Protein AF-A0A6V8DLR1-F1 (afdb_monomer_lite)

pLDDT: mean 79.55, std 12.53, range [55.44, 95.0]

Structure (mmCIF, N/CA/C/O backbone):
data_AF-A0A6V8DLR1-F1
#
_entry.id   AF-A0A6V8DLR1-F1
#
loop_
_atom_site.group_PDB
_atom_site.id
_atom_site.type_symbol
_atom_site.label_atom_id
_atom_site.label_alt_id
_atom_site.label_comp_id
_atom_site.label_asym_id
_atom_site.label_entity_id
_atom_site.label_seq_id
_atom_site.pdbx_PDB_ins_code
_atom_site.Cartn_x
_atom_site.Cartn_y
_atom_site.Cartn_z
_atom_site.occupancy
_atom_site.B_iso_or_equiv
_atom_site.auth_seq_id
_atom_site.auth_comp_id
_atom_site.auth_asym_id
_atom_site.auth_atom_id
_atom_site.pdbx_PDB_model_num
ATOM 1 N N . GLU A 1 1 ? 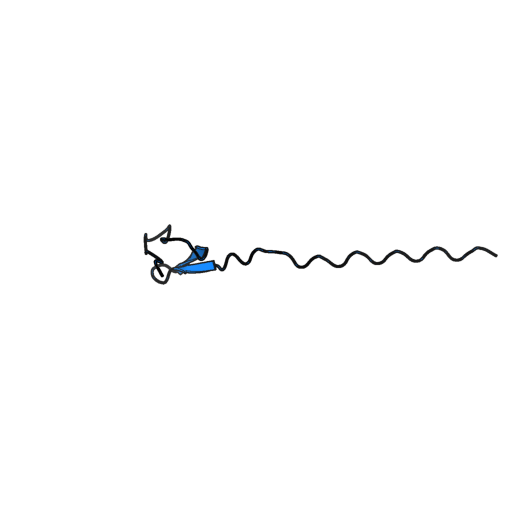50.336 -31.780 -22.716 1.00 63.31 1 GLU A N 1
ATOM 2 C CA . GLU A 1 1 ? 50.012 -30.768 -21.689 1.00 63.31 1 GLU A CA 1
ATOM 3 C C . GLU A 1 1 ? 48.534 -30.893 -21.353 1.00 63.31 1 GLU A C 1
ATOM 5 O O . GLU A 1 1 ? 47.783 -31.195 -22.275 1.00 63.31 1 GLU A O 1
ATOM 10 N N . PRO A 1 2 ? 48.116 -30.776 -20.083 1.00 69.19 2 PRO A N 1
ATOM 11 C CA . PRO A 1 2 ? 46.697 -30.760 -19.754 1.00 69.19 2 PRO A CA 1
ATOM 12 C C . PRO A 1 2 ? 46.079 -29.437 -20.222 1.00 69.19 2 PRO A C 1
ATOM 14 O O . PRO A 1 2 ? 46.636 -28.368 -19.968 1.00 69.19 2 PRO A O 1
ATOM 17 N N . GLU A 1 3 ? 44.956 -29.514 -20.934 1.00 68.31 3 GLU A N 1
ATOM 18 C CA . GLU A 1 3 ? 44.173 -28.333 -21.300 1.00 68.31 3 GLU A CA 1
ATOM 19 C C . GLU A 1 3 ? 43.617 -27.652 -20.038 1.00 68.31 3 GLU A C 1
ATOM 21 O O . GLU A 1 3 ? 43.263 -28.339 -19.075 1.00 68.31 3 GLU A O 1
ATOM 26 N N . PRO A 1 4 ? 43.566 -26.308 -20.011 1.00 75.69 4 PRO A N 1
ATOM 27 C CA . PRO A 1 4 ? 43.062 -25.574 -18.862 1.00 75.69 4 PRO A CA 1
ATOM 28 C C . PRO A 1 4 ? 41.577 -25.873 -18.650 1.00 75.69 4 PRO A C 1
ATOM 30 O O . PRO A 1 4 ? 40.782 -25.826 -19.589 1.00 75.69 4 PRO A O 1
ATOM 33 N N . GLU A 1 5 ? 41.208 -26.159 -17.402 1.00 73.12 5 GLU A N 1
ATOM 34 C CA . GLU A 1 5 ? 39.816 -26.392 -17.029 1.00 73.12 5 GLU A CA 1
ATOM 35 C C . GLU A 1 5 ? 38.951 -25.161 -17.363 1.00 73.12 5 GLU A C 1
ATOM 37 O O . GLU A 1 5 ? 39.396 -24.017 -17.185 1.00 73.12 5 GLU A O 1
ATOM 42 N N . PRO A 1 6 ? 37.720 -25.368 -17.865 1.00 75.25 6 PRO A N 1
ATOM 43 C CA . PRO A 1 6 ? 36.831 -24.276 -18.222 1.00 75.25 6 PRO A CA 1
ATOM 44 C C . PRO A 1 6 ? 36.495 -23.452 -16.978 1.00 75.25 6 PRO A C 1
ATOM 46 O O . PRO A 1 6 ? 36.176 -23.986 -15.915 1.00 75.25 6 PRO A O 1
ATOM 49 N N . LYS A 1 7 ? 36.574 -22.125 -17.111 1.00 73.44 7 LYS A N 1
ATOM 50 C CA . LYS A 1 7 ? 36.180 -21.214 -16.034 1.00 73.44 7 LYS A CA 1
ATOM 51 C C . LYS A 1 7 ? 34.686 -21.400 -15.735 1.00 73.44 7 LYS A C 1
ATOM 53 O O . LYS A 1 7 ? 33.921 -21.525 -16.692 1.00 73.44 7 LYS A O 1
ATOM 58 N N . PRO A 1 8 ? 34.273 -21.374 -14.455 1.00 76.31 8 PRO A N 1
ATOM 59 C CA . PRO A 1 8 ? 32.863 -21.401 -14.092 1.00 76.31 8 PRO A CA 1
ATOM 60 C C . PRO A 1 8 ? 32.116 -20.278 -14.812 1.00 76.31 8 PRO A C 1
ATOM 62 O O . PRO A 1 8 ? 32.589 -19.136 -14.827 1.00 76.31 8 PRO A O 1
ATOM 65 N N . GLU A 1 9 ? 30.980 -20.604 -15.424 1.00 73.75 9 GLU A N 1
ATOM 66 C CA . GLU A 1 9 ? 30.084 -19.580 -15.951 1.00 73.75 9 GLU A CA 1
ATOM 67 C C . GLU A 1 9 ? 29.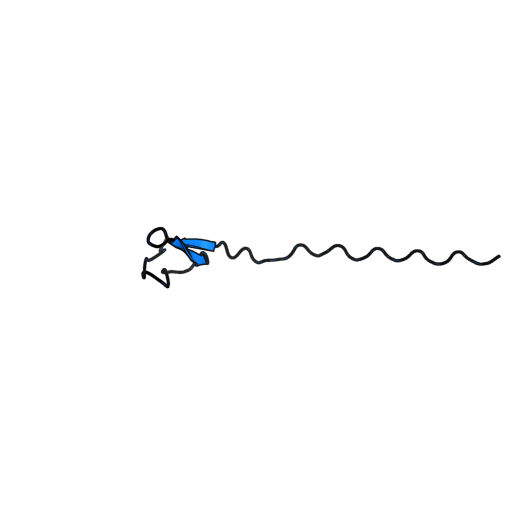646 -18.648 -14.810 1.00 73.75 9 GLU A C 1
ATOM 69 O O . GLU A 1 9 ? 29.437 -19.112 -13.684 1.00 73.75 9 GLU A O 1
ATOM 74 N N . PRO A 1 10 ? 29.557 -17.332 -15.069 1.00 76.12 10 PRO A N 1
ATOM 75 C CA . PRO A 1 10 ? 29.086 -16.384 -14.073 1.00 76.12 10 PRO A CA 1
ATOM 76 C C . PRO A 1 10 ? 27.656 -16.741 -13.662 1.00 76.12 10 PRO A C 1
ATOM 78 O O . PRO A 1 10 ? 26.812 -17.024 -14.514 1.00 76.12 10 PRO A O 1
ATOM 81 N N . GLU A 1 11 ? 27.387 -16.729 -12.355 1.00 72.06 11 GLU A N 1
ATOM 82 C CA . GLU A 1 11 ? 26.023 -16.880 -11.851 1.00 72.06 11 GLU A CA 1
ATOM 83 C C . GLU A 1 11 ? 25.117 -15.802 -12.470 1.00 72.06 11 GLU A C 1
ATOM 85 O O . GLU A 1 11 ? 25.549 -14.654 -12.624 1.00 72.06 11 GLU A O 1
ATOM 90 N N . PRO A 1 12 ? 23.876 -16.156 -12.849 1.00 75.19 12 PRO A N 1
ATOM 91 C CA . PRO A 1 12 ? 22.938 -15.199 -13.412 1.00 75.19 12 PRO A CA 1
ATOM 92 C C . PRO A 1 12 ? 22.681 -14.074 -12.406 1.00 75.19 12 PRO A C 1
ATOM 94 O O . PRO A 1 12 ? 22.419 -14.327 -11.229 1.00 75.19 12 PRO A O 1
ATOM 97 N N . GLU A 1 13 ? 22.757 -12.825 -12.870 1.00 68.62 13 GLU A N 1
ATOM 98 C CA . GLU A 1 13 ? 22.352 -11.675 -12.063 1.00 68.62 13 GLU A CA 1
ATOM 99 C C . GLU A 1 13 ? 20.890 -11.853 -11.620 1.00 68.62 13 GLU A C 1
ATOM 101 O O . GLU A 1 13 ? 20.058 -12.286 -12.425 1.00 68.62 13 GLU A O 1
ATOM 106 N N . PRO A 1 14 ? 20.553 -11.545 -10.355 1.00 70.06 14 PRO A N 1
ATOM 107 C CA . PRO A 1 14 ? 19.178 -11.625 -9.893 1.00 70.06 14 PRO A CA 1
ATOM 108 C C . PRO A 1 14 ? 18.321 -10.682 -10.738 1.00 70.06 14 PRO A C 1
ATOM 110 O O . PRO A 1 14 ? 18.602 -9.484 -10.821 1.00 70.06 14 PRO A O 1
ATOM 113 N N . GLU A 1 15 ? 17.279 -11.224 -11.371 1.00 65.44 15 GLU A N 1
ATOM 114 C CA . GLU A 1 15 ? 16.275 -10.413 -12.053 1.00 65.44 15 GLU A CA 1
ATOM 115 C C . GLU A 1 15 ? 15.760 -9.346 -11.073 1.00 65.44 15 GLU A C 1
ATOM 117 O O . GLU A 1 15 ? 15.545 -9.658 -9.894 1.00 65.44 15 GLU A O 1
ATOM 122 N N . PRO A 1 16 ? 15.586 -8.083 -11.509 1.00 64.31 16 PRO A N 1
ATOM 123 C CA . PRO A 1 16 ? 14.996 -7.070 -10.654 1.00 64.31 16 PRO A CA 1
ATOM 124 C C . PRO A 1 16 ? 13.636 -7.599 -10.217 1.00 64.31 16 PRO A C 1
ATOM 126 O O . PRO A 1 16 ? 12.783 -7.881 -11.057 1.00 64.31 16 PRO A O 1
ATOM 129 N N . ASP A 1 17 ? 13.481 -7.794 -8.908 1.00 59.56 17 ASP A N 1
ATOM 130 C CA . ASP A 1 17 ? 12.257 -8.280 -8.292 1.00 59.56 17 ASP A CA 1
ATOM 131 C C . ASP A 1 17 ? 11.126 -7.351 -8.754 1.00 59.56 17 ASP A C 1
ATOM 133 O O . ASP A 1 17 ? 10.973 -6.225 -8.274 1.00 59.56 17 ASP A O 1
ATOM 137 N N . LEU A 1 18 ? 10.371 -7.816 -9.752 1.00 55.44 18 LEU A N 1
ATOM 138 C CA . LEU A 1 18 ? 9.088 -7.276 -10.155 1.00 55.44 18 LEU A CA 1
ATOM 139 C C . LEU A 1 18 ? 8.099 -7.548 -9.010 1.00 55.44 18 LEU A C 1
ATOM 141 O O . LEU A 1 18 ? 7.059 -8.174 -9.215 1.00 55.44 18 LEU A O 1
ATOM 145 N N . LYS A 1 19 ? 8.370 -7.037 -7.799 1.00 57.38 19 LYS A N 1
ATOM 146 C CA . LYS A 1 19 ? 7.319 -6.512 -6.936 1.00 57.38 19 LYS A CA 1
ATOM 147 C C . LYS A 1 19 ? 6.713 -5.424 -7.792 1.00 57.38 19 LYS A C 1
ATOM 149 O O . LYS A 1 19 ? 7.162 -4.283 -7.812 1.00 57.38 19 LYS A O 1
ATOM 154 N N . GLU A 1 20 ? 5.736 -5.835 -8.583 1.00 57.44 20 GLU A N 1
ATOM 155 C CA . GLU A 1 20 ? 4.519 -5.100 -8.813 1.00 57.44 20 GLU A CA 1
ATOM 156 C C . GLU A 1 20 ? 4.376 -4.106 -7.661 1.00 57.44 20 GLU A C 1
ATOM 158 O O . GLU A 1 20 ? 4.072 -4.484 -6.528 1.00 57.44 20 GLU A O 1
ATOM 163 N N . SER A 1 21 ? 4.779 -2.862 -7.920 1.00 58.94 21 SER A N 1
ATOM 164 C CA . SER A 1 21 ? 4.646 -1.747 -7.000 1.00 58.94 21 SER A CA 1
ATOM 165 C C . SER A 1 21 ? 3.153 -1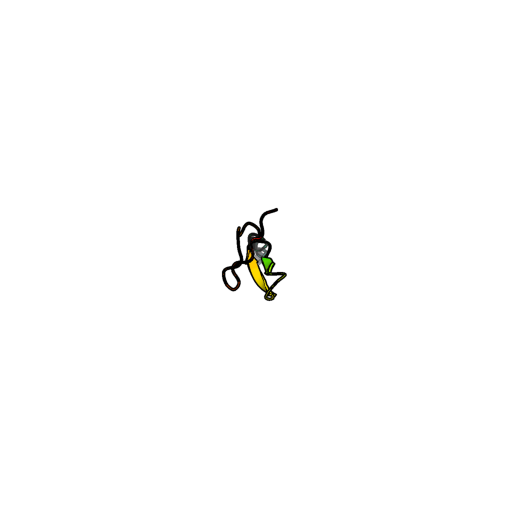.512 -6.856 1.00 58.94 21 SER A C 1
ATOM 167 O O . SER A 1 21 ? 2.605 -0.573 -7.426 1.00 58.94 21 SER A O 1
ATOM 169 N N . GLN A 1 22 ? 2.468 -2.410 -6.152 1.00 63.81 22 GLN A N 1
ATOM 170 C CA . GLN A 1 22 ? 1.153 -2.186 -5.604 1.00 63.81 22 GLN A CA 1
ATOM 171 C C . GLN A 1 22 ? 1.384 -1.038 -4.643 1.00 63.81 22 GLN A C 1
ATOM 173 O O . GLN A 1 22 ? 1.789 -1.259 -3.505 1.00 63.81 22 GLN A O 1
ATOM 178 N N . ALA A 1 23 ? 1.315 0.198 -5.146 1.00 75.56 23 ALA A N 1
ATOM 179 C CA . ALA A 1 23 ? 1.650 1.347 -4.336 1.00 75.56 23 ALA A CA 1
ATOM 180 C C . ALA A 1 23 ? 0.714 1.286 -3.129 1.00 75.56 23 ALA A C 1
ATOM 182 O O . ALA A 1 23 ? -0.503 1.227 -3.262 1.00 75.56 23 ALA A O 1
ATOM 183 N N . ILE A 1 24 ? 1.279 1.137 -1.943 1.00 84.62 24 ILE A N 1
ATOM 184 C CA . ILE A 1 24 ? 0.483 1.054 -0.730 1.00 84.62 24 ILE A CA 1
ATOM 185 C C . ILE A 1 24 ? 0.291 2.491 -0.265 1.00 84.62 24 ILE A C 1
ATOM 187 O O . ILE A 1 24 ? 1.242 3.270 -0.206 1.00 84.62 24 ILE A O 1
ATOM 191 N N . THR A 1 25 ? -0.950 2.862 0.018 1.00 87.44 25 THR A N 1
ATOM 192 C CA . THR A 1 25 ? -1.304 4.147 0.611 1.00 87.44 25 THR A CA 1
ATOM 193 C C . THR A 1 25 ? -1.795 3.927 2.032 1.00 87.44 25 THR A C 1
ATOM 195 O O . THR A 1 25 ? -2.438 2.923 2.334 1.00 87.44 25 THR A O 1
ATOM 198 N N . ASN A 1 26 ? -1.486 4.849 2.937 1.00 92.12 26 ASN A N 1
ATOM 199 C CA . ASN A 1 26 ? -2.023 4.787 4.287 1.00 92.12 26 ASN A CA 1
ATOM 200 C C . ASN A 1 26 ? -3.386 5.482 4.342 1.00 92.12 26 ASN A C 1
ATOM 202 O O . ASN A 1 26 ? -3.597 6.549 3.765 1.00 92.12 26 ASN A O 1
ATOM 206 N N . CYS A 1 27 ? -4.310 4.920 5.113 1.00 93.00 27 CYS A N 1
ATOM 207 C CA . CYS A 1 27 ? -5.573 5.577 5.387 1.00 93.00 27 CYS A CA 1
ATOM 208 C C . CYS A 1 27 ? -5.333 6.878 6.171 1.00 93.00 27 CYS A C 1
ATOM 210 O O . CYS A 1 27 ? -4.710 6.822 7.234 1.00 93.00 27 CYS A O 1
ATOM 212 N N . PRO A 1 28 ? -5.849 8.037 5.722 1.00 91.12 28 PRO A N 1
ATOM 213 C CA . PRO A 1 28 ? -5.684 9.297 6.449 1.00 91.12 28 PRO A CA 1
ATOM 214 C C . PRO A 1 28 ? -6.518 9.358 7.738 1.00 91.12 28 PRO A C 1
ATOM 216 O O . PRO A 1 28 ? -6.307 10.246 8.557 1.00 91.12 28 PRO A O 1
ATOM 219 N N . ILE A 1 29 ? -7.462 8.428 7.928 1.00 93.94 29 ILE A N 1
ATOM 220 C CA . ILE A 1 29 ? -8.344 8.392 9.101 1.00 93.94 29 ILE A CA 1
ATOM 221 C C . ILE A 1 29 ? -7.772 7.517 10.218 1.00 93.94 29 ILE A C 1
ATOM 223 O O . ILE A 1 29 ? -7.744 7.937 11.370 1.00 93.94 29 ILE A O 1
ATOM 227 N N . CYS A 1 30 ? -7.330 6.298 9.895 1.00 95.00 30 CYS A N 1
ATOM 228 C CA . CYS A 1 30 ? -6.884 5.315 10.892 1.00 95.00 30 CYS A CA 1
ATOM 229 C C . CYS A 1 30 ? -5.447 4.811 10.693 1.00 95.00 30 CYS A C 1
ATOM 231 O O . CYS A 1 30 ? -4.982 3.999 11.484 1.00 95.00 30 CYS A O 1
ATOM 233 N N . GLY A 1 31 ? -4.747 5.249 9.641 1.00 92.31 31 GLY A N 1
ATOM 234 C CA . GLY A 1 31 ? -3.363 4.853 9.356 1.00 92.31 31 GLY A CA 1
ATOM 235 C C . GLY A 1 31 ? -3.190 3.472 8.717 1.00 92.31 31 GLY A C 1
ATOM 236 O O . GLY A 1 31 ? -2.068 3.099 8.402 1.00 92.31 31 GLY A O 1
ATOM 237 N N . THR A 1 32 ? -4.269 2.716 8.496 1.00 94.25 32 THR A N 1
ATOM 238 C CA . THR A 1 32 ? -4.202 1.378 7.890 1.00 94.25 32 THR A CA 1
ATOM 239 C C . THR A 1 32 ? -3.663 1.420 6.465 1.00 94.25 32 THR A C 1
ATOM 241 O O . THR A 1 32 ? -4.138 2.205 5.647 1.00 94.25 32 THR A O 1
ATOM 244 N N . GLU A 1 33 ? -2.729 0.528 6.164 1.00 92.12 33 GLU A N 1
ATOM 245 C CA . GLU A 1 33 ? -2.200 0.289 4.825 1.00 92.12 33 GLU A CA 1
ATOM 246 C C . GLU A 1 33 ? -3.290 -0.275 3.901 1.00 92.12 33 GLU A C 1
ATOM 248 O O . GLU A 1 33 ? -3.941 -1.273 4.213 1.00 92.12 33 GLU A O 1
ATOM 253 N N . ALA A 1 34 ? -3.507 0.374 2.763 1.00 89.00 34 ALA A N 1
ATOM 254 C CA . ALA A 1 34 ? -4.438 -0.049 1.729 1.00 89.00 34 ALA A CA 1
ATOM 255 C C . ALA A 1 34 ? -3.750 0.021 0.356 1.00 89.00 34 ALA A C 1
ATOM 257 O O . ALA A 1 34 ? -2.989 0.954 0.102 1.00 89.00 34 ALA A O 1
ATOM 258 N N . PRO A 1 35 ? -4.003 -0.927 -0.558 1.00 87.19 35 PRO A N 1
ATOM 259 C CA . PRO A 1 35 ? -3.448 -0.848 -1.903 1.00 87.19 35 PRO A CA 1
ATOM 260 C C . PRO A 1 35 ? -4.074 0.323 -2.674 1.00 87.19 35 PRO A C 1
ATOM 262 O O . PRO A 1 35 ? -5.289 0.550 -2.578 1.00 87.19 35 PRO A O 1
ATOM 265 N N . VAL A 1 36 ? -3.265 1.055 -3.451 1.00 82.62 36 VAL A N 1
ATOM 266 C CA . VAL A 1 36 ? -3.760 2.093 -4.366 1.00 82.62 36 VAL A CA 1
ATOM 267 C C . VAL A 1 36 ? -4.787 1.479 -5.313 1.00 82.62 36 VAL A C 1
ATOM 269 O O . VAL A 1 36 ? -4.574 0.412 -5.883 1.00 82.62 36 VAL A O 1
ATOM 272 N N . GLY A 1 37 ? -5.938 2.136 -5.438 1.00 82.00 37 GLY A N 1
ATOM 273 C CA . GLY A 1 37 ? -7.093 1.609 -6.171 1.00 82.00 37 GLY A CA 1
ATOM 274 C C . GLY A 1 37 ? -8.157 0.947 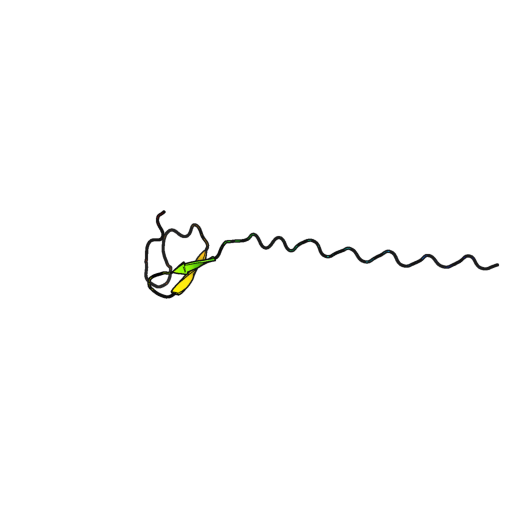-5.291 1.00 82.00 37 GLY A C 1
ATOM 275 O O . GLY A 1 37 ? -9.255 0.682 -5.777 1.00 82.00 37 GLY A O 1
ATOM 276 N N . SER A 1 38 ? -7.902 0.744 -3.994 1.00 87.06 38 SER A N 1
ATOM 277 C CA . SER A 1 38 ? -8.974 0.404 -3.049 1.00 87.06 38 SER A CA 1
ATOM 278 C C . SER A 1 38 ? -10.001 1.528 -2.997 1.00 87.06 38 SER A C 1
ATOM 280 O O . SER A 1 38 ? -9.634 2.675 -2.787 1.00 87.06 38 SER A O 1
ATOM 282 N N . SER A 1 39 ? -11.293 1.221 -3.127 1.00 91.31 39 SER A N 1
ATOM 283 C CA . SER A 1 39 ?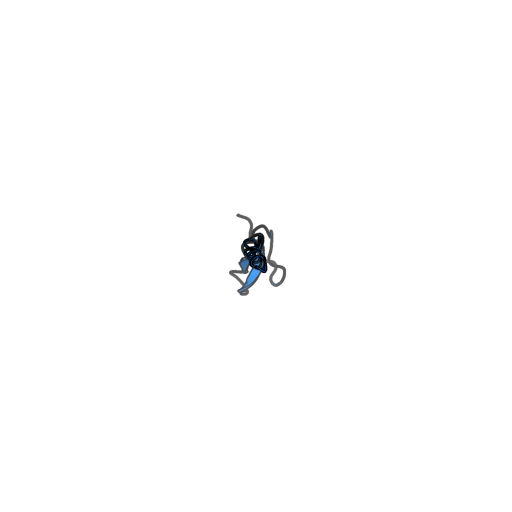 -12.348 2.243 -3.029 1.00 91.31 39 SER A CA 1
ATOM 284 C C . SER A 1 39 ? -12.595 2.704 -1.592 1.00 91.31 39 SER A C 1
ATOM 286 O O . SER A 1 39 ? -13.060 3.822 -1.380 1.00 91.31 39 SER A O 1
ATOM 288 N N . SER A 1 40 ? -12.278 1.868 -0.597 1.00 93.00 40 SER A N 1
ATOM 289 C CA . SER A 1 40 ? -12.463 2.195 0.818 1.00 93.00 40 SER A CA 1
ATOM 290 C C . SER A 1 40 ? -11.527 1.431 1.755 1.00 93.00 40 SER A C 1
ATOM 292 O O . SER A 1 40 ? -11.063 0.338 1.439 1.00 93.00 40 SER A O 1
ATOM 294 N N . CYS A 1 41 ? -11.286 1.982 2.943 1.00 93.12 41 CYS A N 1
ATOM 295 C CA . CYS A 1 41 ? -10.497 1.373 4.002 1.00 93.12 41 CYS A CA 1
ATOM 296 C C . CYS A 1 41 ? -11.269 0.223 4.652 1.00 93.12 41 CYS A C 1
ATOM 298 O O . CYS A 1 41 ? -12.366 0.427 5.168 1.00 93.12 41 CYS A O 1
ATOM 300 N N . ALA A 1 42 ? -10.662 -0.963 4.700 1.00 91.69 42 ALA A N 1
ATOM 301 C CA . ALA A 1 42 ? -11.253 -2.148 5.323 1.00 91.69 42 ALA A CA 1
ATOM 302 C C . ALA A 1 42 ? -11.436 -2.031 6.850 1.00 91.69 42 ALA A C 1
ATOM 304 O O . ALA A 1 42 ? -12.190 -2.804 7.432 1.00 91.69 42 ALA A O 1
ATOM 305 N N . VAL A 1 43 ? -10.755 -1.080 7.499 1.00 94.69 43 VAL A N 1
ATOM 306 C CA . VAL A 1 43 ? -10.789 -0.912 8.961 1.00 94.69 43 VAL A CA 1
ATOM 307 C C . VAL A 1 43 ? -11.822 0.122 9.395 1.00 94.69 43 VAL A C 1
ATOM 309 O O . VAL A 1 43 ? -12.638 -0.160 10.266 1.00 94.69 43 VAL A O 1
ATOM 312 N N . CYS A 1 44 ? -11.804 1.320 8.805 1.00 94.56 44 CYS A N 1
ATOM 313 C CA . CYS A 1 44 ? -12.688 2.417 9.217 1.00 94.56 44 CYS A CA 1
ATOM 314 C C . CYS A 1 44 ? -13.789 2.760 8.201 1.00 94.56 44 CYS A C 1
ATOM 316 O O . CYS A 1 44 ? -14.618 3.621 8.477 1.00 94.56 44 CYS A O 1
ATOM 318 N N . GLY A 1 45 ? -13.793 2.133 7.01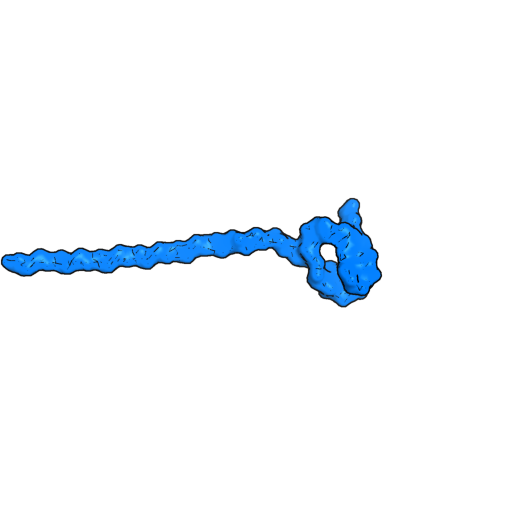9 1.00 92.62 45 GLY A N 1
ATOM 319 C CA . GLY A 1 45 ? -14.761 2.411 5.952 1.00 92.62 45 GLY A CA 1
ATOM 320 C C . GLY A 1 45 ? -14.508 3.704 5.168 1.00 92.62 45 GLY A C 1
ATOM 321 O O . GLY A 1 45 ? -15.304 4.050 4.297 1.00 92.62 45 GLY A O 1
ATOM 322 N N . TYR A 1 46 ? -13.415 4.427 5.441 1.00 92.44 46 TYR A N 1
ATOM 323 C CA . TYR A 1 46 ? -13.072 5.660 4.725 1.00 92.44 46 TYR A CA 1
ATOM 324 C C . TYR A 1 46 ? -12.963 5.427 3.218 1.00 92.44 46 TYR A C 1
ATOM 326 O O . TYR A 1 46 ? -12.241 4.531 2.803 1.00 92.44 46 TYR A O 1
ATOM 334 N N . SER A 1 47 ? -13.644 6.228 2.401 1.00 93.12 47 SER A N 1
ATOM 335 C CA . SER A 1 47 ? -13.646 6.072 0.943 1.00 93.12 47 SER A CA 1
ATOM 336 C C . SER A 1 47 ? -12.476 6.825 0.300 1.00 93.12 47 SER A C 1
ATOM 338 O O . SER A 1 47 ? -12.352 8.031 0.481 1.00 93.12 47 SER A O 1
ATOM 340 N N . PHE A 1 48 ? -11.641 6.129 -0.474 1.00 87.69 48 PHE A N 1
ATOM 341 C CA . PHE A 1 48 ? -10.453 6.676 -1.152 1.00 87.69 48 PHE A CA 1
ATOM 342 C C . PHE A 1 48 ? -10.745 7.183 -2.575 1.00 87.69 48 PHE A C 1
ATOM 344 O O . PHE A 1 48 ? -9.845 7.241 -3.413 1.00 87.69 48 PHE A O 1
ATOM 351 N N . ILE A 1 49 ? -12.014 7.479 -2.869 1.00 80.56 49 ILE A N 1
ATOM 352 C CA . ILE A 1 49 ? -12.482 7.902 -4.194 1.00 80.56 49 ILE A CA 1
ATOM 353 C C . ILE A 1 49 ? -11.643 9.114 -4.627 1.00 80.56 49 ILE A C 1
ATOM 355 O O . ILE A 1 49 ? -11.580 10.101 -3.892 1.00 80.56 49 ILE A O 1
ATOM 359 N N . SER A 1 50 ? -10.950 8.981 -5.763 1.00 60.44 50 SER A N 1
ATOM 360 C CA . SER A 1 50 ? -10.125 10.041 -6.363 1.00 60.44 50 SER A CA 1
ATOM 361 C C . SER A 1 50 ? -10.965 11.178 -6.926 1.00 60.44 50 SER A C 1
ATOM 363 O O . SER A 1 50 ? -12.081 10.893 -7.418 1.00 60.44 50 SER A O 1
#

Foldseek 3Di:
DDDDDDDDDDDDDPDDPPPPCQPWDADPPPRDTDGPPDQADPPPRHGPDD

Secondary structure (DSSP, 8-state):
-PPPPPPPPPPPPPPP-------EEE-TTT--EEETT-SB-TTT--B---

Sequence (50 aa):
EPEPEPKPEPEPEPEPDLKESQAITNCPICGTEAPVGSSSCAVCGYSFIS

Radius of gyration: 24.17 Å; chains: 1; bounding box: 65×41×33 Å